Protein AF-A0A7L4PY76-F1 (afdb_monomer_li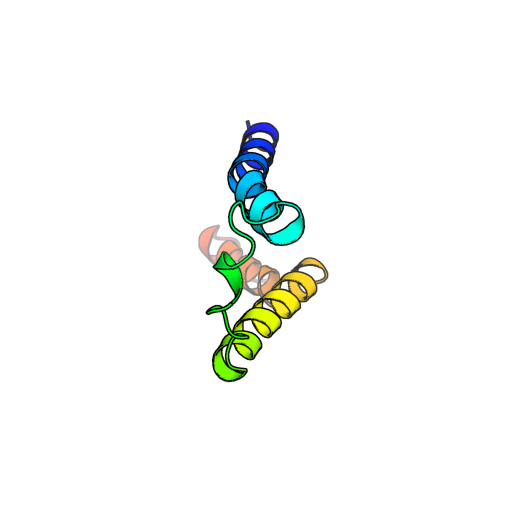te)

pLDDT: mean 89.02, std 8.25, range [57.38, 97.38]

Foldseek 3Di:
DVVVVVVVVVVVCVVVVCCVPPDDDPDPCPCVPPDDDDPVVVVVVVVVVVVVVVCVVPVVVPPPVVVVVVVCVVVVPDDD

Secondary structure (DSSP, 8-state):
-HHHHHHHHHHHHHHHHHHHHTPPPSSGGGGTT--PPPHHHHHHHHHHHHHHHHHHH--IIIIIHHHHHHHHHHHT----

Structure (mmCIF, N/CA/C/O backbone):
data_AF-A0A7L4PY76-F1
#
_entry.id   AF-A0A7L4PY76-F1
#
loop_
_atom_site.group_PDB
_atom_site.id
_atom_site.type_symbol
_atom_site.label_atom_id
_atom_site.label_alt_id
_atom_site.label_comp_id
_atom_site.label_asym_id
_atom_site.label_entity_id
_atom_site.label_seq_id
_atom_site.pdbx_PDB_ins_code
_atom_site.Cartn_x
_atom_site.Cartn_y
_atom_site.Cartn_z
_atom_site.occupancy
_atom_site.B_iso_or_equiv
_atom_site.auth_seq_id
_atom_site.auth_comp_id
_atom_site.auth_asym_id
_atom_site.auth_atom_id
_atom_site.pdbx_PDB_model_num
ATOM 1 N N . VAL A 1 1 ? 12.768 19.273 -3.469 1.00 83.62 1 VAL A N 1
ATOM 2 C CA . VAL A 1 1 ? 11.303 19.050 -3.575 1.00 83.62 1 VAL A CA 1
ATOM 3 C C . VAL A 1 1 ? 10.929 17.570 -3.476 1.00 83.62 1 VAL A C 1
ATOM 5 O O . VAL A 1 1 ? 10.072 17.273 -2.661 1.00 83.62 1 VAL A O 1
ATOM 8 N N . ILE A 1 2 ? 11.589 16.642 -4.190 1.00 94.06 2 ILE A N 1
ATOM 9 C CA . ILE A 1 2 ? 11.248 15.196 -4.178 1.00 94.06 2 ILE A CA 1
ATOM 10 C C . ILE A 1 2 ? 11.169 14.596 -2.767 1.00 94.06 2 ILE A C 1
ATOM 12 O O . ILE A 1 2 ? 10.110 14.132 -2.366 1.00 94.06 2 ILE A O 1
ATOM 16 N N . ILE A 1 3 ? 12.245 14.687 -1.979 1.00 96.00 3 ILE A N 1
ATOM 17 C CA . ILE A 1 3 ? 12.286 14.091 -0.633 1.00 96.00 3 ILE A CA 1
ATOM 18 C C . ILE A 1 3 ? 11.216 14.682 0.290 1.00 96.00 3 ILE A C 1
ATOM 20 O O . ILE A 1 3 ? 10.489 13.940 0.941 1.00 96.00 3 ILE A O 1
ATOM 24 N N . ALA A 1 4 ? 11.077 16.010 0.312 1.00 96.19 4 ALA A N 1
ATOM 25 C CA . ALA A 1 4 ? 10.063 16.677 1.126 1.00 96.19 4 ALA A CA 1
ATOM 26 C C . ALA A 1 4 ? 8.641 16.241 0.729 1.00 96.19 4 ALA A C 1
ATOM 28 O O . ALA A 1 4 ? 7.822 15.966 1.600 1.00 96.19 4 ALA A O 1
ATOM 29 N N . SER A 1 5 ? 8.368 16.112 -0.574 1.00 95.25 5 SER A N 1
ATOM 30 C CA . SER A 1 5 ? 7.083 15.622 -1.082 1.00 95.25 5 SER A CA 1
ATOM 31 C C . SER A 1 5 ? 6.818 14.171 -0.673 1.00 95.25 5 SER A C 1
ATOM 33 O O . SER A 1 5 ? 5.706 13.851 -0.268 1.00 95.25 5 SER A O 1
ATOM 35 N N . SER A 1 6 ? 7.823 13.295 -0.747 1.00 94.31 6 SER A N 1
ATOM 36 C CA . SER A 1 6 ? 7.704 11.897 -0.319 1.00 94.31 6 SER A CA 1
ATOM 37 C C . SER A 1 6 ? 7.476 11.771 1.189 1.00 94.31 6 SER A C 1
ATOM 39 O O . SER A 1 6 ? 6.605 11.018 1.614 1.00 94.31 6 SER A O 1
ATOM 41 N N . VAL A 1 7 ? 8.203 12.540 2.007 1.00 96.12 7 VAL A N 1
ATOM 42 C CA . VAL A 1 7 ? 8.017 12.557 3.468 1.00 96.12 7 VAL A CA 1
ATOM 43 C C . VAL A 1 7 ? 6.620 13.050 3.828 1.00 96.12 7 VAL A C 1
ATOM 45 O O . VAL A 1 7 ? 5.940 12.417 4.633 1.00 96.12 7 VAL A O 1
ATOM 48 N N . LEU A 1 8 ? 6.166 14.141 3.203 1.00 95.69 8 LEU A N 1
ATOM 49 C CA . LEU A 1 8 ? 4.811 14.642 3.410 1.00 95.69 8 LEU A CA 1
ATOM 50 C C . LEU A 1 8 ? 3.771 13.598 3.003 1.00 95.69 8 LEU A C 1
ATOM 52 O O . LEU A 1 8 ? 2.846 13.365 3.768 1.00 95.69 8 LEU A O 1
ATOM 56 N N . ASN A 1 9 ? 3.939 12.923 1.861 1.00 94.31 9 ASN A N 1
ATOM 57 C CA . ASN A 1 9 ? 3.035 11.858 1.423 1.00 94.31 9 ASN A CA 1
ATOM 58 C C . ASN A 1 9 ? 2.874 10.761 2.491 1.00 94.31 9 ASN A C 1
ATOM 60 O O . ASN A 1 9 ? 1.748 10.435 2.854 1.00 94.31 9 ASN A O 1
ATOM 64 N N . VAL A 1 10 ? 3.974 10.269 3.068 1.00 94.81 10 VAL A N 1
ATOM 65 C CA . VAL A 1 10 ? 3.923 9.295 4.173 1.00 94.81 10 VAL A CA 1
ATOM 66 C C . VAL A 1 10 ? 3.245 9.889 5.413 1.00 94.81 10 VAL A C 1
ATOM 68 O O . VAL A 1 10 ? 2.394 9.238 6.019 1.00 94.81 10 VAL A O 1
ATOM 71 N N . ALA A 1 11 ? 3.567 11.133 5.776 1.00 96.12 11 ALA A N 1
ATOM 72 C CA . ALA A 1 11 ? 2.969 11.816 6.923 1.00 96.12 11 ALA A CA 1
ATOM 73 C C . ALA A 1 11 ? 1.449 12.017 6.776 1.00 96.12 11 ALA A C 1
ATOM 75 O O . ALA A 1 11 ? 0.737 11.948 7.773 1.00 96.12 11 ALA A O 1
ATOM 76 N N . TYR A 1 12 ? 0.937 12.200 5.553 1.00 94.50 12 TYR A N 1
ATOM 77 C CA . TYR A 1 12 ? -0.504 12.273 5.284 1.00 94.50 12 TYR A CA 1
ATOM 78 C C . TYR A 1 12 ? -1.226 10.947 5.557 1.00 94.50 12 TYR A C 1
ATOM 80 O O . TYR A 1 12 ? -2.357 10.964 6.037 1.00 94.50 12 TYR A O 1
ATOM 88 N N . PHE A 1 13 ? -0.591 9.802 5.286 1.00 95.25 13 PHE A N 1
ATOM 89 C CA . PHE A 1 13 ? -1.179 8.481 5.559 1.00 95.25 13 PHE A CA 1
ATOM 90 C C . PHE A 1 13 ? -0.953 7.998 6.996 1.00 95.25 13 PHE A C 1
ATOM 92 O O . PHE A 1 13 ? -1.672 7.120 7.474 1.00 95.25 13 PHE A O 1
ATOM 99 N N . PHE A 1 14 ? 0.013 8.578 7.710 1.00 95.50 14 PHE A N 1
ATOM 100 C CA . PHE A 1 14 ? 0.369 8.179 9.070 1.00 95.50 14 PHE A CA 1
ATOM 101 C C . PHE A 1 14 ? -0.811 8.15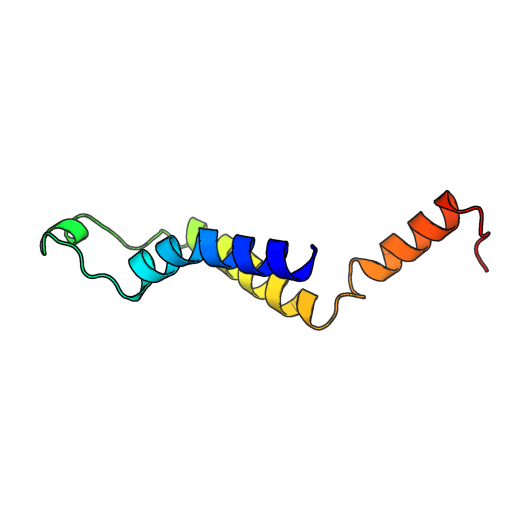0 10.067 1.00 95.50 14 PHE A C 1
ATOM 103 O O . PHE A 1 14 ? -0.906 7.170 10.808 1.00 95.50 14 PHE A O 1
ATOM 110 N N . PRO A 1 15 ? -1.750 9.124 10.084 1.00 95.12 15 PRO A N 1
ATOM 111 C CA . PRO A 1 15 ? -2.901 9.086 10.987 1.00 95.12 15 PRO A CA 1
ATOM 112 C C . PRO A 1 15 ? -3.750 7.821 10.835 1.00 95.12 15 PRO A C 1
ATOM 114 O O . PRO A 1 15 ? -4.213 7.278 11.831 1.00 95.12 15 PRO A O 1
ATOM 117 N N . ILE A 1 16 ? -3.901 7.306 9.611 1.00 95.12 16 ILE A N 1
ATOM 118 C CA . ILE A 1 16 ? -4.676 6.087 9.341 1.00 95.12 16 ILE A CA 1
ATOM 119 C C . ILE A 1 16 ? -4.013 4.885 10.021 1.00 95.12 16 ILE A C 1
ATOM 121 O O . ILE A 1 16 ? -4.677 4.114 10.709 1.00 95.12 16 ILE A O 1
ATOM 125 N N . ILE A 1 17 ? -2.692 4.756 9.876 1.00 94.31 17 ILE A N 1
ATOM 126 C CA . ILE A 1 17 ? -1.916 3.674 10.494 1.00 94.31 17 ILE A CA 1
ATOM 127 C C . ILE A 1 17 ? -1.952 3.780 12.021 1.00 94.31 17 ILE A C 1
ATOM 129 O O . ILE A 1 17 ? -2.147 2.775 12.704 1.00 94.31 17 ILE A O 1
ATOM 133 N N . TYR A 1 18 ? -1.822 4.997 12.558 1.00 95.00 18 TYR A N 1
ATOM 134 C CA . TYR A 1 18 ? -1.929 5.246 13.993 1.00 95.00 18 TYR A CA 1
A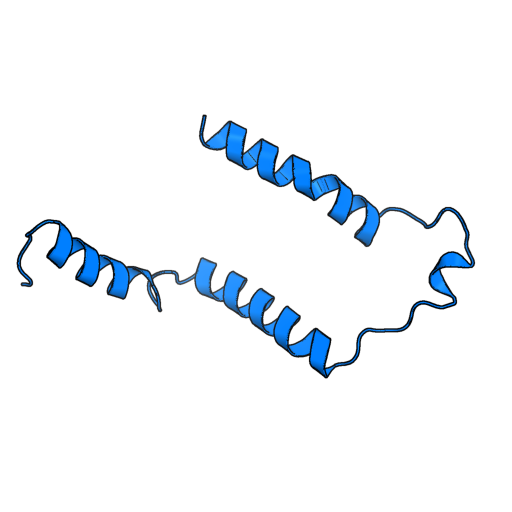TOM 135 C C . TYR A 1 18 ? -3.296 4.811 14.538 1.00 95.00 18 TYR A C 1
ATOM 137 O O . TYR A 1 18 ? -3.363 4.085 15.531 1.00 95.00 18 TYR A O 1
ATOM 145 N N . THR A 1 19 ? -4.384 5.199 13.870 1.00 93.06 19 THR A N 1
ATOM 146 C CA . THR A 1 19 ? -5.740 4.821 14.277 1.00 93.06 19 THR A CA 1
ATOM 147 C C . THR A 1 19 ? -5.980 3.316 14.167 1.00 93.06 19 THR A C 1
ATOM 149 O O . THR A 1 19 ? -6.639 2.751 15.030 1.00 93.06 19 THR A O 1
ATOM 152 N N . MET A 1 20 ? -5.431 2.659 13.143 1.00 90.88 20 MET A N 1
ATOM 153 C CA . MET A 1 20 ? -5.633 1.228 12.905 1.00 90.88 20 MET A CA 1
ATOM 154 C C . MET A 1 20 ? -4.847 0.329 13.872 1.00 90.88 20 MET A C 1
ATOM 156 O O . MET A 1 20 ? -5.345 -0.729 14.244 1.00 90.88 20 MET A O 1
ATOM 160 N N . LEU A 1 21 ? -3.620 0.711 14.249 1.00 90.88 21 LEU A N 1
ATOM 161 C CA . LEU A 1 21 ? -2.716 -0.155 15.022 1.00 90.88 21 LEU A CA 1
ATOM 162 C C . LEU A 1 21 ? -2.585 0.226 16.501 1.00 90.88 21 LEU A C 1
ATOM 164 O O . LEU A 1 21 ? -2.288 -0.641 17.319 1.00 90.88 21 LEU A O 1
ATOM 168 N N . ILE A 1 22 ? -2.734 1.510 16.845 1.00 93.31 22 ILE A N 1
ATOM 169 C CA . ILE A 1 22 ? -2.356 2.037 18.169 1.00 93.31 22 ILE A CA 1
ATOM 170 C C . ILE A 1 22 ? -3.560 2.607 18.918 1.00 93.31 22 ILE A C 1
ATOM 172 O O . ILE A 1 22 ? -3.691 2.391 20.125 1.00 93.31 22 ILE A O 1
ATOM 176 N N . ALA A 1 23 ? -4.419 3.366 18.235 1.00 91.81 23 ALA A N 1
ATOM 177 C CA . ALA A 1 23 ? -5.539 4.024 18.893 1.00 91.81 23 ALA A CA 1
ATOM 178 C C . ALA A 1 23 ? -6.546 3.002 19.437 1.00 91.81 23 ALA A C 1
ATOM 180 O O . ALA A 1 23 ? -6.882 2.015 18.785 1.00 91.81 23 ALA A O 1
ATOM 181 N N . ARG A 1 24 ? -7.063 3.270 20.638 1.00 88.06 24 ARG A N 1
ATOM 182 C CA . ARG A 1 24 ? -8.198 2.528 21.192 1.00 88.06 24 ARG A CA 1
ATOM 183 C C . ARG A 1 24 ? -9.504 3.222 20.812 1.00 88.06 24 ARG A C 1
ATOM 185 O O . ARG A 1 24 ? -9.527 4.455 20.763 1.00 88.06 24 ARG A O 1
ATOM 192 N N . PRO A 1 25 ? -10.581 2.463 20.560 1.00 87.00 25 PRO A N 1
ATOM 193 C CA . PRO A 1 25 ? -11.885 3.058 20.321 1.00 87.00 25 PRO A CA 1
ATOM 194 C C . PRO A 1 25 ? -12.336 3.835 21.565 1.00 87.00 25 PRO A C 1
ATOM 196 O O . PRO A 1 25 ? -12.064 3.434 22.695 1.00 87.00 25 PRO A O 1
ATOM 199 N N . SER A 1 26 ? -13.014 4.961 21.354 1.00 85.81 26 SER A N 1
ATOM 200 C CA . SER A 1 26 ? -13.554 5.793 22.438 1.00 85.81 26 SER A CA 1
ATOM 201 C C . SER A 1 26 ? -14.756 5.157 23.144 1.00 85.81 26 SER A C 1
ATOM 203 O O . SER A 1 26 ? -15.060 5.527 24.273 1.00 85.81 26 SER A O 1
ATOM 205 N N . ASP A 1 27 ? -15.429 4.215 22.481 1.00 89.12 27 ASP A N 1
ATOM 206 C CA . ASP A 1 27 ? -16.466 3.354 23.047 1.00 89.12 27 ASP A CA 1
ATOM 207 C C . ASP A 1 27 ? -15.980 1.902 22.976 1.00 89.12 27 ASP A C 1
ATOM 209 O O . ASP A 1 27 ? -15.652 1.403 21.898 1.00 89.12 27 ASP A O 1
ATOM 213 N N . GLU A 1 28 ? -15.928 1.222 24.120 1.00 80.88 28 GLU A N 1
ATOM 214 C CA . GLU A 1 28 ? -15.466 -0.166 24.208 1.00 80.88 28 GLU A CA 1
ATOM 215 C C . GLU A 1 28 ? -16.355 -1.127 23.408 1.00 80.88 28 GLU A C 1
ATOM 217 O O . GLU A 1 28 ? -15.864 -2.147 22.931 1.00 80.88 28 GLU A O 1
ATOM 222 N N . ARG A 1 29 ? -17.627 -0.770 23.181 1.00 85.81 29 ARG A N 1
ATOM 223 C CA . ARG A 1 29 ? -18.576 -1.567 22.387 1.00 85.81 29 ARG A CA 1
ATOM 224 C C . ARG A 1 29 ? -18.510 -1.293 20.888 1.00 85.81 29 ARG A C 1
ATOM 226 O O . ARG A 1 29 ? -19.196 -1.956 20.110 1.00 85.81 29 ARG A O 1
ATOM 233 N N . ALA A 1 30 ? -17.690 -0.337 20.445 1.00 84.38 30 ALA A N 1
ATOM 234 C CA . ALA A 1 30 ? -17.609 0.050 19.035 1.00 84.38 30 ALA A CA 1
ATOM 235 C C . ALA A 1 30 ? -17.187 -1.109 18.115 1.00 84.38 30 ALA A C 1
ATOM 237 O O . ALA A 1 30 ? -17.510 -1.108 16.928 1.00 84.38 30 ALA A O 1
ATOM 238 N N . LEU A 1 31 ? -16.477 -2.101 18.657 1.00 84.75 31 LEU A N 1
ATOM 239 C CA . LEU A 1 31 ? -15.988 -3.258 17.910 1.00 84.75 31 LEU A CA 1
ATOM 240 C C . LEU A 1 31 ? -16.882 -4.497 18.049 1.00 84.75 31 LEU A C 1
ATOM 242 O O . LEU A 1 31 ? -16.679 -5.451 17.305 1.00 84.75 31 LEU A O 1
ATOM 246 N N . ASP A 1 32 ? -17.906 -4.478 18.909 1.00 87.75 32 ASP A N 1
ATOM 247 C CA . ASP A 1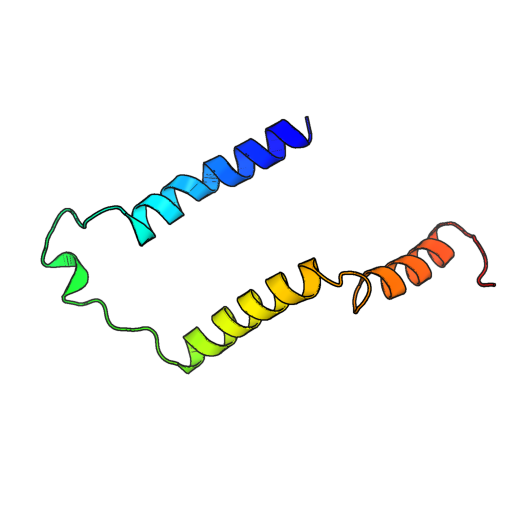 32 ? -18.768 -5.644 19.177 1.00 87.75 32 ASP A CA 1
ATOM 248 C C . ASP A 1 32 ? -19.519 -6.128 17.926 1.00 87.75 32 ASP A C 1
ATOM 250 O O . ASP A 1 32 ? -19.887 -7.297 17.807 1.00 87.75 32 ASP A O 1
ATOM 254 N N . THR A 1 33 ? -19.752 -5.221 16.974 1.00 86.38 33 THR A N 1
ATOM 255 C CA . THR A 1 33 ? -20.424 -5.512 15.697 1.00 86.38 33 THR A CA 1
ATOM 256 C C . THR A 1 33 ? -19.453 -5.747 14.540 1.00 86.38 33 THR A C 1
ATOM 258 O O . THR A 1 33 ? -19.872 -6.176 13.461 1.00 86.38 33 THR A O 1
ATOM 261 N N . VAL A 1 34 ? -18.156 -5.496 14.746 1.00 87.81 34 VAL A N 1
ATOM 262 C CA . VAL A 1 34 ? -17.121 -5.683 13.730 1.00 87.81 34 VAL A CA 1
ATOM 263 C C . VAL A 1 34 ? -16.748 -7.159 13.683 1.00 87.81 34 VAL A C 1
ATOM 265 O O . VAL A 1 34 ? -16.408 -7.775 14.689 1.00 87.81 34 VAL A O 1
ATOM 268 N N . ARG A 1 35 ? -16.817 -7.743 12.489 1.00 89.50 35 ARG A N 1
ATOM 269 C CA . ARG A 1 35 ? -16.456 -9.142 12.245 1.00 89.50 35 ARG A CA 1
ATOM 270 C C . ARG A 1 35 ? -15.212 -9.207 11.375 1.00 89.50 35 ARG A C 1
ATOM 272 O O . ARG A 1 35 ? -14.934 -8.283 10.611 1.00 89.50 35 ARG A O 1
ATOM 279 N N . GLU A 1 36 ? -14.487 -10.314 11.479 1.00 88.19 36 GLU A N 1
ATOM 280 C CA . GLU A 1 36 ? -13.336 -10.577 10.618 1.00 88.19 36 GLU A CA 1
ATOM 281 C C . GLU A 1 36 ? -13.729 -10.539 9.135 1.00 88.19 36 GLU A C 1
ATOM 283 O O . GLU A 1 36 ? -14.824 -10.962 8.744 1.00 88.19 36 GLU A O 1
ATOM 288 N N . ALA A 1 37 ? -12.824 -10.015 8.306 1.00 90.00 37 ALA A N 1
ATOM 289 C CA . ALA A 1 37 ? -13.037 -9.939 6.869 1.00 90.00 37 ALA A CA 1
ATOM 290 C C . ALA A 1 37 ? -13.129 -11.353 6.262 1.00 90.00 37 ALA A C 1
ATOM 292 O O . ALA A 1 37 ? -12.349 -12.236 6.627 1.00 90.00 37 ALA A O 1
ATOM 293 N N . PRO A 1 38 ? -14.041 -11.590 5.302 1.00 94.69 38 PRO A N 1
ATOM 294 C CA . PRO A 1 38 ? -14.144 -12.885 4.644 1.00 94.69 38 PRO A CA 1
ATOM 295 C C . PRO A 1 38 ? -12.857 -13.206 3.873 1.00 94.69 38 PRO A C 1
ATOM 297 O O . PRO A 1 38 ? -12.254 -12.331 3.248 1.00 94.69 38 PRO A O 1
ATOM 300 N N . LEU A 1 39 ? -12.469 -14.484 3.845 1.00 95.44 39 LEU A N 1
ATOM 301 C CA . LEU A 1 39 ? -11.214 -14.923 3.216 1.00 95.44 39 LEU A CA 1
ATOM 302 C C . LEU A 1 39 ? -11.107 -14.525 1.739 1.00 95.44 39 LEU A C 1
ATOM 304 O O . LEU A 1 39 ? -10.041 -14.116 1.292 1.00 95.44 39 LEU A O 1
ATOM 308 N N . PHE A 1 40 ? -12.215 -14.559 0.999 1.00 96.12 40 PHE A N 1
ATOM 309 C CA . P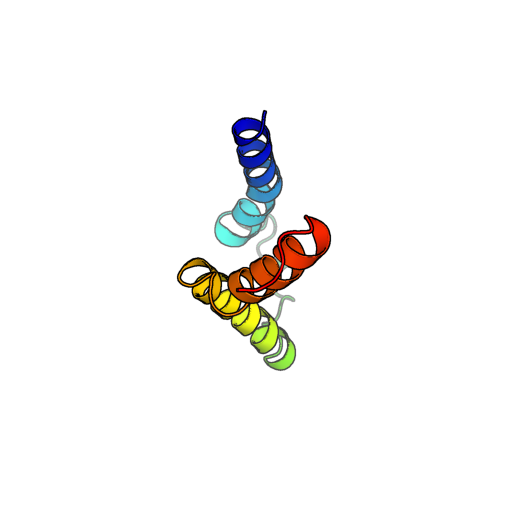HE A 1 40 ? -12.251 -14.125 -0.401 1.00 96.12 40 PHE A CA 1
ATOM 310 C C . PHE A 1 40 ? -11.861 -12.652 -0.604 1.00 96.12 40 PHE A C 1
ATOM 312 O O . PHE A 1 40 ? -11.390 -12.300 -1.680 1.00 96.12 40 PHE A O 1
ATOM 319 N N . MET A 1 41 ? -12.019 -11.803 0.416 1.00 95.12 41 MET A N 1
ATOM 320 C CA . MET A 1 41 ? -11.560 -10.411 0.403 1.00 95.12 41 MET A CA 1
ATOM 321 C C . MET A 1 41 ? -10.116 -10.286 0.900 1.00 95.12 41 MET A C 1
ATOM 323 O O . MET A 1 41 ? -9.342 -9.501 0.359 1.00 95.12 41 MET A O 1
ATOM 327 N N . LEU A 1 42 ? -9.735 -11.066 1.914 1.00 95.44 42 LEU A N 1
ATOM 328 C CA . LEU A 1 42 ? -8.409 -10.977 2.523 1.00 95.44 42 LEU A CA 1
ATOM 329 C C . LEU A 1 42 ? -7.301 -11.525 1.610 1.00 95.44 42 LEU A C 1
ATOM 331 O O . LEU A 1 42 ? -6.241 -10.913 1.495 1.00 95.44 42 LEU A O 1
ATOM 335 N N . ILE A 1 43 ? -7.550 -12.651 0.934 1.00 97.06 43 ILE A N 1
ATOM 336 C CA . ILE A 1 43 ? -6.585 -13.317 0.046 1.00 97.06 43 ILE A CA 1
ATOM 337 C C . ILE A 1 43 ? -6.008 -12.364 -1.016 1.00 97.06 43 ILE A C 1
ATOM 339 O O . ILE A 1 43 ? -4.781 -12.261 -1.083 1.00 97.06 43 ILE A O 1
ATOM 343 N N . PRO A 1 44 ? -6.813 -11.644 -1.827 1.00 96.75 44 PRO A N 1
ATOM 344 C CA . PRO A 1 44 ? -6.258 -10.750 -2.840 1.00 96.75 44 PRO A CA 1
ATOM 345 C C . PRO A 1 44 ? -5.447 -9.602 -2.226 1.00 96.75 44 PRO A C 1
ATOM 347 O O . PRO A 1 44 ? -4.385 -9.276 -2.748 1.00 96.75 44 PRO A O 1
ATOM 350 N N . ILE A 1 45 ? -5.875 -9.038 -1.090 1.00 96.06 45 ILE A N 1
ATOM 351 C CA . ILE A 1 45 ? -5.141 -7.963 -0.400 1.00 96.06 45 ILE A CA 1
ATOM 352 C C . ILE A 1 45 ? -3.754 -8.454 0.027 1.00 96.06 45 ILE A C 1
ATOM 354 O O . ILE A 1 45 ? -2.744 -7.830 -0.296 1.00 96.06 45 ILE A O 1
ATOM 358 N N . ILE A 1 46 ? -3.684 -9.606 0.694 1.00 97.06 46 ILE A N 1
ATOM 359 C CA . ILE A 1 46 ? -2.412 -10.178 1.148 1.00 97.06 46 ILE A CA 1
ATOM 360 C C . ILE A 1 46 ? -1.525 -10.573 -0.036 1.00 97.06 46 ILE A C 1
ATOM 362 O O . ILE A 1 46 ? -0.321 -10.329 -0.002 1.00 97.06 46 ILE A O 1
ATOM 366 N N . LEU A 1 47 ? -2.103 -11.108 -1.113 1.00 97.38 47 LEU A N 1
ATOM 367 C CA . LEU A 1 47 ? -1.356 -11.413 -2.331 1.00 97.38 47 LEU A CA 1
ATOM 368 C C . LEU A 1 47 ? -0.733 -10.146 -2.926 1.00 97.38 47 LEU A C 1
ATOM 370 O O . LEU A 1 47 ? 0.457 -10.148 -3.234 1.00 97.38 47 LEU A O 1
ATOM 374 N N . THR A 1 48 ? -1.494 -9.051 -3.036 1.00 95.50 48 THR A N 1
ATOM 375 C CA . THR A 1 48 ? -0.962 -7.775 -3.547 1.00 95.50 48 THR A CA 1
ATOM 376 C C . THR A 1 48 ? 0.125 -7.193 -2.648 1.00 95.50 48 THR A C 1
ATOM 378 O O . THR A 1 48 ? 1.119 -6.676 -3.159 1.00 95.50 48 THR A O 1
ATOM 381 N N . LEU A 1 49 ? -0.007 -7.329 -1.326 1.00 95.88 49 LEU A N 1
ATOM 382 C CA . LEU A 1 49 ? 1.018 -6.922 -0.368 1.00 95.88 49 LEU A CA 1
ATOM 383 C C . LEU A 1 49 ? 2.318 -7.710 -0.584 1.00 95.88 49 LEU A C 1
ATOM 385 O O . LEU A 1 49 ? 3.383 -7.114 -0.737 1.00 95.88 49 LEU A O 1
ATOM 389 N N . ILE A 1 50 ? 2.226 -9.042 -0.642 1.00 96.69 50 ILE A N 1
ATOM 390 C CA . ILE A 1 50 ? 3.381 -9.927 -0.841 1.00 96.69 50 ILE A CA 1
ATOM 391 C C . ILE A 1 50 ? 4.042 -9.652 -2.191 1.00 96.69 50 ILE A C 1
ATOM 393 O O . ILE A 1 50 ? 5.260 -9.505 -2.249 1.00 96.69 50 ILE A O 1
ATOM 397 N N . ALA A 1 51 ? 3.256 -9.538 -3.263 1.00 93.50 51 ALA A N 1
ATOM 398 C CA . ALA A 1 51 ? 3.772 -9.240 -4.595 1.00 93.50 51 ALA A CA 1
ATOM 399 C C . ALA A 1 51 ? 4.489 -7.882 -4.632 1.00 93.50 51 ALA A C 1
ATOM 401 O O . ALA A 1 51 ? 5.585 -7.790 -5.176 1.00 93.50 51 ALA A O 1
ATOM 402 N N . SER A 1 52 ? 3.928 -6.850 -3.990 1.00 93.31 52 SER A N 1
ATOM 403 C CA . SER A 1 52 ? 4.552 -5.520 -3.915 1.00 93.31 52 SER A CA 1
ATOM 404 C C . SER A 1 52 ? 5.907 -5.562 -3.204 1.00 93.31 52 SER A C 1
ATOM 406 O O . SER A 1 52 ? 6.877 -4.982 -3.687 1.00 93.31 52 SER A O 1
ATOM 408 N N . ILE A 1 53 ? 5.998 -6.287 -2.084 1.00 94.19 53 ILE A N 1
ATOM 409 C CA . ILE A 1 53 ? 7.258 -6.476 -1.352 1.00 94.19 53 ILE A CA 1
ATOM 410 C C . ILE A 1 53 ? 8.250 -7.297 -2.187 1.00 94.19 53 ILE A C 1
ATOM 412 O O . ILE A 1 53 ? 9.423 -6.946 -2.260 1.00 94.19 53 ILE A O 1
ATOM 416 N N . ALA A 1 54 ? 7.803 -8.367 -2.847 1.00 92.62 54 ALA A N 1
ATOM 417 C CA . ALA A 1 54 ? 8.666 -9.208 -3.672 1.00 92.62 54 ALA A CA 1
ATOM 418 C C . ALA A 1 54 ? 9.258 -8.434 -4.865 1.00 92.62 54 ALA A C 1
ATOM 420 O O . ALA A 1 54 ? 10.467 -8.479 -5.092 1.00 92.62 54 ALA A O 1
ATOM 421 N N . PHE A 1 55 ? 8.431 -7.669 -5.584 1.00 90.81 55 PHE A N 1
ATOM 422 C CA . PHE A 1 55 ? 8.868 -6.857 -6.723 1.00 90.81 55 PHE A CA 1
ATOM 423 C C . PHE A 1 55 ? 9.785 -5.702 -6.318 1.00 90.81 55 PHE A C 1
ATOM 425 O O . PHE A 1 55 ? 10.618 -5.286 -7.118 1.00 90.81 55 PHE A O 1
ATOM 432 N N . PHE A 1 56 ? 9.702 -5.214 -5.076 1.00 90.12 56 PHE A N 1
ATOM 433 C CA . PHE A 1 56 ? 10.653 -4.227 -4.565 1.00 90.12 56 PHE A CA 1
ATOM 434 C C . PHE A 1 56 ? 12.100 -4.755 -4.565 1.00 90.12 56 PHE A C 1
ATOM 436 O O . PHE A 1 56 ? 13.022 -4.009 -4.886 1.00 90.12 56 PHE A O 1
ATOM 443 N N . PHE A 1 57 ? 12.311 -6.039 -4.252 1.00 91.12 57 PHE A N 1
ATOM 444 C CA . PHE A 1 57 ? 13.651 -6.643 -4.229 1.00 91.12 57 PHE A CA 1
ATOM 445 C C . PHE A 1 57 ? 14.172 -7.047 -5.613 1.00 91.12 57 PHE A C 1
ATOM 447 O O . PHE A 1 57 ? 15.384 -7.093 -5.817 1.00 91.12 57 PHE A O 1
ATOM 454 N N . SER A 1 58 ? 13.284 -7.340 -6.565 1.00 88.12 58 SER A N 1
ATOM 455 C CA . SER A 1 58 ? 13.649 -7.678 -7.944 1.00 88.12 58 SER A CA 1
ATOM 456 C C . SER A 1 58 ? 12.785 -6.892 -8.936 1.00 88.12 58 SER A C 1
ATOM 458 O O . SER A 1 58 ? 11.871 -7.448 -9.535 1.00 88.12 58 SER A O 1
ATOM 460 N N . PRO A 1 59 ? 13.047 -5.586 -9.131 1.00 80.19 59 PRO A N 1
ATOM 461 C CA . PRO A 1 59 ? 12.223 -4.752 -10.008 1.00 80.19 59 PRO A CA 1
ATOM 462 C C . PRO A 1 59 ? 12.421 -5.078 -11.498 1.00 80.19 59 PRO A C 1
ATOM 464 O O . PRO A 1 59 ? 11.568 -4.743 -12.324 1.00 80.19 59 PRO A O 1
ATOM 467 N N . ALA A 1 60 ? 13.535 -5.741 -11.843 1.00 79.25 60 ALA A N 1
ATOM 468 C CA . ALA A 1 60 ? 13.842 -6.175 -13.205 1.00 79.25 60 ALA A CA 1
ATOM 469 C C . ALA A 1 60 ? 12.776 -7.130 -13.753 1.00 79.25 60 ALA A C 1
ATOM 471 O O . ALA A 1 60 ? 12.261 -6.923 -14.850 1.00 79.25 60 ALA A O 1
ATOM 472 N N . VAL A 1 61 ? 12.359 -8.095 -12.931 1.00 76.25 61 VAL A N 1
ATOM 473 C CA . VAL A 1 61 ? 11.304 -9.050 -13.261 1.00 76.25 61 VAL A CA 1
ATOM 474 C C . VAL A 1 61 ? 10.031 -8.608 -12.531 1.00 76.25 61 VAL A C 1
ATOM 476 O O . VAL A 1 61 ? 9.956 -8.813 -11.321 1.00 76.25 61 VAL A O 1
ATOM 479 N N . PRO A 1 62 ? 9.011 -8.011 -13.182 1.00 72.69 62 PRO A N 1
ATOM 480 C CA . PRO A 1 62 ? 8.709 -8.024 -14.621 1.00 72.69 62 PRO A CA 1
ATOM 481 C C . PRO A 1 62 ? 8.854 -6.683 -15.379 1.00 72.69 62 PRO A C 1
ATOM 483 O O . PRO A 1 62 ? 8.565 -6.649 -16.571 1.00 72.69 62 PRO A O 1
ATOM 486 N N . PHE A 1 63 ? 9.187 -5.563 -14.726 1.00 82.88 63 PHE A N 1
ATOM 487 C CA . PHE A 1 63 ? 8.881 -4.232 -15.280 1.00 82.88 63 PHE A CA 1
ATOM 488 C C . PHE A 1 63 ? 10.046 -3.535 -15.983 1.00 82.88 63 PHE A C 1
ATOM 490 O O . PHE A 1 63 ? 9.827 -2.900 -17.018 1.00 82.88 63 PHE A O 1
ATOM 497 N N . LEU A 1 64 ? 11.265 -3.598 -15.435 1.00 83.00 64 LEU A N 1
ATOM 498 C CA . LEU A 1 64 ? 12.352 -2.769 -15.971 1.00 83.00 64 LEU A CA 1
ATOM 499 C C . LEU A 1 64 ? 12.806 -3.238 -17.355 1.00 83.00 64 LEU A C 1
ATOM 501 O O . LEU A 1 64 ? 13.057 -2.386 -18.205 1.00 83.00 64 LEU A O 1
ATOM 505 N N . ASP A 1 65 ? 12.808 -4.547 -17.612 1.00 85.19 65 ASP A N 1
ATOM 506 C CA . ASP A 1 65 ? 13.174 -5.105 -18.919 1.00 85.19 65 ASP A CA 1
ATOM 507 C C . ASP A 1 65 ? 12.197 -4.644 -20.013 1.00 85.19 65 ASP A C 1
ATOM 509 O O . ASP A 1 65 ? 12.609 -4.153 -21.064 1.00 85.19 65 ASP A O 1
ATOM 513 N N . LEU A 1 66 ? 10.889 -4.694 -19.730 1.00 86.50 66 LEU A N 1
ATOM 514 C CA . LEU A 1 66 ? 9.846 -4.183 -20.627 1.00 86.50 66 LEU A CA 1
ATOM 515 C C . LEU A 1 66 ? 9.974 -2.669 -20.841 1.00 86.50 66 LEU A C 1
ATOM 517 O O . LEU A 1 66 ? 9.838 -2.183 -21.964 1.00 86.50 66 LEU A O 1
ATOM 521 N N . SER A 1 67 ? 10.258 -1.919 -19.772 1.00 88.12 67 SER A N 1
ATOM 522 C CA . SER A 1 67 ? 10.431 -0.467 -19.855 1.00 88.12 67 SER A CA 1
ATOM 523 C C . SER A 1 67 ? 11.657 -0.074 -20.681 1.00 88.12 67 SER A C 1
ATOM 525 O O . SER A 1 67 ? 11.600 0.915 -21.405 1.00 88.12 67 SER A O 1
ATOM 527 N N . GLY A 1 68 ? 12.735 -0.863 -20.623 1.00 85.88 68 GLY A N 1
AT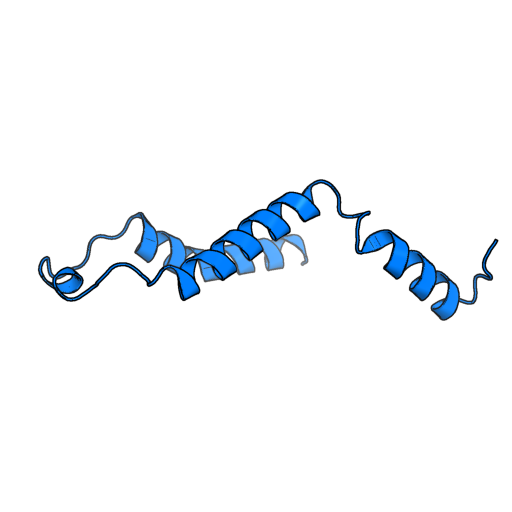OM 528 C CA . GLY A 1 68 ? 13.941 -0.651 -21.417 1.00 85.88 68 GLY A CA 1
ATOM 529 C C . GLY A 1 68 ? 13.678 -0.828 -22.910 1.00 85.88 68 GLY A C 1
ATOM 530 O O . GLY A 1 68 ? 14.093 0.017 -23.699 1.00 85.88 68 GLY A O 1
ATOM 531 N N . ILE A 1 69 ? 12.920 -1.866 -23.286 1.00 87.00 69 ILE A N 1
ATOM 532 C CA . ILE A 1 69 ? 12.500 -2.102 -24.678 1.00 87.00 69 ILE A CA 1
ATOM 533 C C . ILE A 1 69 ? 11.642 -0.933 -25.183 1.00 87.00 69 ILE A C 1
ATOM 535 O O . ILE A 1 69 ? 11.929 -0.366 -26.236 1.00 87.00 69 ILE A O 1
ATOM 539 N N . ALA A 1 70 ? 10.635 -0.520 -24.407 1.00 88.25 70 ALA A N 1
ATOM 540 C CA . ALA A 1 70 ? 9.763 0.595 -24.777 1.00 88.25 70 ALA A CA 1
ATOM 541 C C . ALA A 1 70 ? 10.522 1.931 -24.871 1.00 88.25 70 ALA A C 1
ATOM 543 O O . ALA A 1 70 ? 10.272 2.740 -25.762 1.00 88.25 70 ALA A O 1
ATOM 544 N N . LEU A 1 71 ? 11.469 2.177 -23.963 1.00 90.56 71 LEU A N 1
ATOM 545 C CA . LEU A 1 71 ? 12.256 3.405 -23.962 1.00 90.56 71 LEU A CA 1
ATOM 546 C C . LEU A 1 71 ? 13.228 3.463 -25.146 1.00 90.56 71 LEU A C 1
ATOM 548 O O . LEU A 1 71 ? 13.402 4.537 -25.721 1.00 90.56 71 LEU A O 1
ATOM 552 N N . ALA A 1 72 ? 13.835 2.336 -25.528 1.00 87.69 72 ALA A N 1
ATOM 553 C CA . ALA A 1 72 ? 14.697 2.244 -26.707 1.00 87.69 72 ALA A CA 1
ATOM 554 C C . ALA A 1 72 ? 13.934 2.635 -27.985 1.00 87.69 72 ALA A C 1
ATOM 556 O O . ALA A 1 72 ? 14.408 3.461 -28.765 1.00 87.69 72 ALA A O 1
ATOM 557 N N . GLU A 1 73 ? 12.699 2.146 -28.128 1.00 86.56 73 GLU A N 1
ATOM 558 C CA . GLU A 1 73 ? 11.805 2.517 -29.228 1.00 86.56 73 GLU A CA 1
ATOM 559 C C . GLU A 1 73 ? 11.456 4.017 -29.214 1.00 86.56 73 GLU A C 1
ATOM 561 O O . GLU A 1 73 ? 11.623 4.702 -30.223 1.00 86.56 73 GLU A O 1
ATOM 566 N N . ILE A 1 74 ? 11.041 4.561 -28.062 1.00 87.50 74 ILE A N 1
ATOM 567 C CA . ILE A 1 74 ? 10.644 5.976 -27.924 1.00 87.50 74 ILE A CA 1
ATOM 568 C C . ILE A 1 74 ? 11.817 6.936 -28.179 1.00 87.50 74 ILE A C 1
ATOM 570 O O . ILE A 1 74 ? 11.625 8.025 -28.720 1.00 87.50 74 ILE A O 1
ATOM 574 N N . THR A 1 75 ? 13.031 6.563 -27.775 1.00 88.56 75 THR A N 1
ATOM 575 C CA . THR A 1 75 ? 14.222 7.425 -27.881 1.00 88.56 75 THR A CA 1
ATOM 576 C C . THR A 1 75 ? 14.968 7.276 -29.209 1.00 88.56 75 THR A C 1
ATOM 578 O O . THR A 1 75 ? 15.949 7.984 -29.435 1.00 88.56 75 THR A O 1
ATOM 581 N N . GLY A 1 76 ? 14.501 6.401 -30.110 1.00 77.75 76 GLY A N 1
ATOM 582 C CA . GLY A 1 76 ? 15.116 6.164 -31.419 1.00 77.75 76 GLY A CA 1
ATOM 583 C C . GLY A 1 76 ? 16.455 5.421 -31.353 1.00 77.75 76 GLY A C 1
ATOM 584 O O . GLY A 1 76 ? 17.179 5.368 -32.348 1.00 77.75 76 GLY A O 1
ATOM 585 N N . GLY A 1 77 ? 16.796 4.852 -30.194 1.00 67.88 77 GLY A N 1
ATOM 586 C CA . GLY A 1 77 ? 17.927 3.949 -30.037 1.00 67.88 77 GLY A CA 1
ATOM 587 C C . GLY A 1 77 ? 17.519 2.575 -30.545 1.00 67.88 77 GLY A C 1
ATOM 588 O O . GLY A 1 77 ? 16.836 1.842 -29.839 1.00 67.88 77 GLY A O 1
ATOM 589 N N . GLY A 1 78 ? 17.890 2.243 -31.784 1.00 57.38 78 GLY A N 1
ATOM 590 C CA . GLY A 1 78 ? 17.639 0.917 -32.350 1.00 57.38 78 GLY A CA 1
ATOM 591 C C . GLY A 1 78 ? 18.068 -0.207 -31.398 1.00 57.38 78 GLY A C 1
ATOM 592 O O . GLY A 1 78 ? 19.044 -0.063 -30.659 1.00 57.38 78 GLY A O 1
ATOM 593 N N . LEU A 1 79 ? 17.315 -1.311 -31.419 1.00 64.25 79 LEU A N 1
ATOM 594 C CA . LEU A 1 79 ? 17.680 -2.561 -30.744 1.00 64.25 79 LEU A CA 1
ATOM 595 C C . LEU A 1 79 ? 19.129 -2.945 -31.118 1.00 64.25 79 LEU A C 1
ATOM 597 O O . LEU A 1 79 ? 19.501 -2.735 -32.278 1.00 64.25 79 LEU A O 1
ATOM 601 N N . PRO A 1 80 ? 19.944 -3.499 -30.198 1.00 58.88 80 PRO A N 1
ATOM 602 C CA . PRO A 1 80 ? 21.119 -4.252 -30.625 1.00 58.88 80 PRO A CA 1
ATOM 603 C C . PRO A 1 80 ? 20.721 -5.434 -31.521 1.00 58.88 80 PRO A C 1
ATOM 605 O O . PRO A 1 80 ? 19.631 -6.016 -31.298 1.00 58.88 80 PRO A O 1
#

Sequence (80 aa):
VIIASSVLNVAYFFPIIYTMLIARPSDERALDTVREAPLFMLIPIILTLIASIAFFFSPAVPFLDLSGIALAEITGGGLP

Radius of gyration: 20.87 Å; chains: 1; bounding box: 42×34×57 Å